Protein AF-A0A8J4DK45-F1 (afdb_monomer_lite)

Secondary structure (DSSP, 8-state):
--TTHHHHHHTT-SSHHHHHHHHHHHHTTTTSHHHHHHHHHHTT-SS-HHHHHHHHHHHHHH--HHHHHHHHHHGGG--HHHHHHHHHHHHHHTSSHHHHHHHHHHHHHHTT-SSHHHHHHHHHHHHHHHHHS--

Organism: NCBI:txid42233

Radius of gyration: 13.91 Å; chains: 1; bounding box: 28×29×42 Å

pLDDT: mean 93.32, std 6.88, range [58.12, 98.31]

Structure (mmCIF, N/CA/C/O backbone):
data_AF-A0A8J4DK45-F1
#
_entry.id   AF-A0A8J4DK45-F1
#
loop_
_atom_site.group_PDB
_atom_site.id
_atom_site.type_symbol
_atom_site.label_atom_id
_atom_site.label_alt_id
_atom_site.label_comp_id
_atom_site.label_asym_id
_atom_site.label_entity_id
_atom_site.label_seq_id
_atom_site.pdbx_PDB_ins_code
_atom_site.Cartn_x
_atom_site.Cartn_y
_atom_site.Cartn_z
_atom_site.occupancy
_atom_site.B_iso_or_equiv
_atom_site.auth_seq_id
_atom_site.auth_comp_id
_atom_site.auth_asym_id
_atom_site.auth_atom_id
_atom_site.pdbx_PDB_model_num
ATOM 1 N N . MET A 1 1 ? -11.712 -3.942 -24.172 1.00 58.12 1 MET A N 1
ATOM 2 C CA . MET A 1 1 ? -10.520 -3.977 -23.304 1.00 58.12 1 MET A CA 1
ATOM 3 C C . MET A 1 1 ? -10.793 -3.067 -22.132 1.00 58.12 1 MET A C 1
ATOM 5 O O . MET A 1 1 ? -11.187 -1.924 -22.360 1.00 58.12 1 MET A O 1
ATOM 9 N N . ALA A 1 2 ? -10.693 -3.574 -20.907 1.00 70.81 2 ALA A N 1
ATOM 10 C CA . ALA A 1 2 ? -10.812 -2.720 -19.735 1.00 70.81 2 ALA A CA 1
ATOM 11 C C . ALA A 1 2 ? -9.628 -1.741 -19.701 1.00 70.81 2 ALA A C 1
ATOM 13 O O . ALA A 1 2 ? -8.500 -2.111 -20.022 1.00 70.81 2 ALA A O 1
ATOM 14 N N . ALA A 1 3 ? -9.874 -0.490 -19.305 1.00 79.00 3 ALA A N 1
ATOM 15 C CA . ALA A 1 3 ? -8.877 0.585 -19.358 1.00 79.00 3 ALA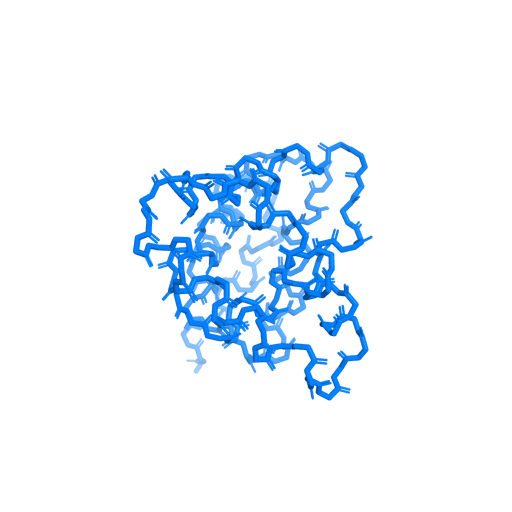 A CA 1
ATOM 16 C C . ALA A 1 3 ? -7.582 0.291 -18.564 1.00 79.00 3 ALA A C 1
ATOM 18 O O . ALA A 1 3 ? -6.554 0.909 -18.827 1.00 79.00 3 ALA A O 1
ATOM 19 N N . TYR A 1 4 ? -7.606 -0.676 -17.637 1.00 89.31 4 TYR A N 1
ATOM 20 C CA . TYR A 1 4 ? -6.471 -1.030 -16.783 1.00 89.31 4 TYR A CA 1
ATOM 21 C C . TYR A 1 4 ? -5.575 -2.162 -17.313 1.00 89.31 4 TYR A C 1
ATOM 23 O O . TYR A 1 4 ? -4.477 -2.353 -16.793 1.00 89.31 4 TYR A O 1
ATOM 31 N N . GLU A 1 5 ? -5.982 -2.897 -18.354 1.00 91.69 5 GLU A N 1
ATOM 32 C CA . GLU A 1 5 ? -5.218 -4.042 -18.890 1.00 91.69 5 GLU A CA 1
ATOM 33 C C . GLU A 1 5 ? -3.825 -3.627 -19.394 1.00 91.69 5 GLU A C 1
ATOM 35 O O . GLU A 1 5 ? -2.828 -4.308 -19.144 1.00 91.69 5 GLU A O 1
ATOM 40 N N . ALA A 1 6 ? -3.733 -2.463 -20.046 1.00 93.94 6 ALA A N 1
ATOM 41 C CA . ALA A 1 6 ? -2.462 -1.912 -20.508 1.00 93.94 6 ALA A CA 1
ATOM 42 C C . ALA A 1 6 ? -1.508 -1.608 -19.339 1.00 93.94 6 ALA A C 1
ATOM 44 O O . ALA A 1 6 ? -0.301 -1.835 -19.446 1.00 93.94 6 ALA A O 1
ATOM 45 N N . TRP A 1 7 ? -2.041 -1.143 -18.207 1.00 96.31 7 TRP A N 1
ATOM 46 C CA . TRP A 1 7 ? -1.245 -0.842 -17.019 1.00 96.31 7 TRP A CA 1
ATOM 47 C C . TRP A 1 7 ? -0.759 -2.109 -16.313 1.00 96.31 7 TRP A C 1
ATOM 49 O O . TRP A 1 7 ? 0.384 -2.142 -15.859 1.00 96.31 7 TRP A O 1
ATOM 59 N N . LEU A 1 8 ? -1.550 -3.189 -16.312 1.00 96.56 8 LEU A N 1
ATOM 60 C CA . LEU A 1 8 ? -1.098 -4.497 -15.815 1.00 96.56 8 LEU A CA 1
ATOM 61 C C . LEU A 1 8 ? 0.130 -5.003 -16.586 1.00 96.56 8 LEU A C 1
ATOM 63 O O . LEU A 1 8 ? 1.077 -5.512 -15.987 1.00 96.56 8 LEU A O 1
ATOM 67 N N . ALA A 1 9 ? 0.152 -4.830 -17.910 1.00 95.00 9 ALA A N 1
ATOM 68 C CA . ALA A 1 9 ? 1.315 -5.195 -18.715 1.00 95.00 9 ALA A CA 1
ATOM 69 C C . ALA A 1 9 ? 2.536 -4.317 -18.385 1.00 95.00 9 ALA A C 1
ATOM 71 O O . ALA A 1 9 ? 3.646 -4.832 -18.231 1.00 95.00 9 ALA A O 1
ATOM 72 N N . GLN A 1 10 ? 2.324 -3.007 -18.235 1.00 96.44 10 GLN A N 1
ATOM 73 C CA . GLN A 1 10 ? 3.376 -2.032 -17.934 1.00 96.44 10 GLN A CA 1
ATOM 74 C C . GLN A 1 10 ? 3.993 -2.195 -16.541 1.00 96.44 10 GLN A C 1
ATOM 76 O O . GLN A 1 10 ? 5.179 -1.911 -16.371 1.00 96.44 10 GLN A O 1
ATOM 81 N N . ALA A 1 11 ? 3.252 -2.731 -15.571 1.00 96.62 11 ALA A N 1
ATOM 82 C CA . ALA A 1 11 ? 3.767 -3.037 -14.237 1.00 96.62 11 ALA A CA 1
ATOM 83 C C . ALA A 1 11 ? 4.941 -4.037 -14.242 1.00 96.62 11 ALA A C 1
ATOM 85 O O . ALA A 1 11 ? 5.680 -4.117 -13.268 1.00 96.62 11 ALA A O 1
ATOM 86 N N . ARG A 1 12 ? 5.160 -4.770 -15.343 1.00 95.62 12 ARG A N 1
ATOM 87 C CA . ARG A 1 12 ? 6.287 -5.706 -15.515 1.00 95.62 12 ARG A CA 1
ATOM 88 C C . ARG A 1 12 ? 7.442 -5.136 -16.340 1.00 95.62 12 ARG A C 1
ATOM 90 O O . ARG A 1 12 ? 8.351 -5.871 -16.714 1.00 95.62 12 ARG A O 1
ATOM 97 N N . SER A 1 13 ? 7.392 -3.852 -16.687 1.00 96.81 13 SER A N 1
ATOM 98 C CA . SER A 1 13 ? 8.435 -3.209 -17.483 1.00 96.81 13 SER A CA 1
ATOM 99 C C . SER A 1 13 ? 9.789 -3.266 -16.777 1.00 96.81 13 SER A C 1
ATOM 101 O O . SER A 1 13 ? 9.879 -3.059 -15.566 1.00 96.81 13 SER A O 1
ATOM 103 N N . ALA A 1 14 ? 10.865 -3.455 -17.543 1.00 96.06 14 ALA A N 1
ATOM 104 C CA . ALA A 1 14 ? 12.228 -3.319 -17.028 1.00 96.06 14 ALA A CA 1
ATOM 105 C C . ALA A 1 14 ? 12.522 -1.885 -16.540 1.00 96.06 14 ALA A C 1
ATOM 107 O O . ALA A 1 14 ? 13.368 -1.676 -15.675 1.00 96.06 14 ALA A O 1
ATOM 108 N N . LEU A 1 15 ? 11.790 -0.896 -17.060 1.00 97.69 15 LEU A N 1
ATOM 109 C CA . LEU A 1 15 ? 11.962 0.514 -16.734 1.00 97.69 15 LEU A CA 1
ATOM 110 C C . LEU A 1 15 ? 11.149 0.884 -15.488 1.00 97.69 15 LEU A C 1
ATOM 112 O O . LEU A 1 15 ? 9.917 0.841 -15.508 1.00 97.69 15 LEU A O 1
ATOM 116 N N . TRP A 1 16 ? 11.833 1.301 -14.420 1.00 97.38 16 TRP A N 1
ATOM 117 C CA . TRP A 1 16 ? 11.209 1.613 -13.128 1.00 97.38 16 TRP A CA 1
ATOM 118 C C . TRP A 1 16 ? 10.124 2.697 -13.227 1.00 97.38 16 TRP A C 1
ATOM 120 O O . TRP A 1 16 ? 9.060 2.562 -12.631 1.00 97.38 16 TRP A O 1
ATOM 130 N N . PHE A 1 17 ? 10.326 3.742 -14.036 1.00 97.50 17 PHE A N 1
ATOM 131 C CA . PHE A 1 17 ? 9.364 4.844 -14.163 1.00 97.50 17 PHE A CA 1
ATOM 132 C C . PHE A 1 17 ? 8.060 4.419 -14.858 1.00 97.50 17 PHE A C 1
ATOM 134 O O . PHE A 1 17 ? 6.998 4.975 -14.580 1.00 97.50 17 PHE A O 1
ATOM 141 N N . VAL A 1 18 ? 8.117 3.402 -15.728 1.00 98.12 18 VAL A N 1
ATOM 142 C CA . VAL A 1 18 ? 6.921 2.795 -16.332 1.00 98.12 18 VAL A CA 1
ATOM 143 C C . VAL A 1 18 ? 6.139 2.028 -15.267 1.00 98.12 18 VAL A C 1
ATOM 145 O O . VAL A 1 18 ? 4.916 2.139 -15.212 1.00 98.12 18 VAL A O 1
ATOM 148 N N . ARG A 1 19 ? 6.836 1.315 -14.373 1.00 98.19 19 ARG A N 1
ATOM 149 C CA . ARG A 1 19 ? 6.206 0.624 -13.240 1.00 98.19 19 ARG A CA 1
ATOM 150 C C . ARG A 1 19 ? 5.605 1.598 -12.227 1.00 98.19 19 ARG A C 1
ATOM 152 O O . ARG A 1 19 ? 4.492 1.363 -11.774 1.00 98.19 19 ARG A O 1
ATOM 159 N N . VAL A 1 20 ? 6.274 2.721 -11.944 1.00 98.19 20 VAL A N 1
ATOM 160 C CA . VAL A 1 20 ? 5.710 3.817 -11.130 1.00 98.19 20 VAL A CA 1
ATOM 161 C C . VAL A 1 20 ? 4.390 4.297 -11.721 1.00 98.19 20 VAL A C 1
ATOM 163 O O . VAL A 1 20 ? 3.386 4.347 -11.011 1.00 98.19 20 VAL A O 1
ATOM 166 N N . ARG A 1 21 ? 4.374 4.621 -13.020 1.00 98.00 21 ARG A N 1
ATOM 167 C CA . ARG A 1 21 ? 3.154 5.088 -13.682 1.00 98.00 21 ARG A CA 1
ATOM 168 C C . ARG A 1 21 ? 2.061 4.025 -13.635 1.00 98.00 21 ARG A C 1
ATOM 170 O O . ARG A 1 21 ? 0.932 4.342 -13.290 1.00 98.00 21 ARG A O 1
ATOM 177 N N . ALA A 1 22 ? 2.401 2.765 -13.903 1.00 97.81 22 ALA A N 1
ATOM 178 C CA . ALA A 1 22 ? 1.456 1.664 -13.779 1.00 97.81 22 ALA A CA 1
ATOM 179 C C . ALA A 1 22 ? 0.874 1.564 -12.359 1.00 97.81 22 ALA A C 1
ATOM 181 O O . ALA A 1 22 ? -0.336 1.454 -12.225 1.00 97.81 22 ALA A O 1
ATOM 182 N N . GLY A 1 23 ? 1.691 1.666 -11.306 1.00 97.62 23 GLY A N 1
ATOM 183 C CA . GLY A 1 23 ? 1.221 1.647 -9.915 1.00 97.62 23 GLY A CA 1
ATOM 184 C C . GLY A 1 23 ? 0.267 2.796 -9.584 1.00 97.62 23 GLY A C 1
ATOM 185 O O . GLY A 1 23 ? -0.754 2.581 -8.933 1.00 97.62 23 GLY A O 1
ATOM 186 N N . GLN A 1 24 ? 0.551 3.999 -10.087 1.00 97.44 24 GLN A N 1
ATOM 187 C CA . GLN A 1 24 ? -0.323 5.162 -9.921 1.00 97.44 24 GLN A CA 1
ATOM 188 C C . GLN A 1 24 ? -1.671 4.964 -10.621 1.00 97.44 24 GLN A C 1
ATOM 190 O O . GLN A 1 24 ? -2.714 5.129 -9.994 1.00 97.44 24 GLN A O 1
ATOM 195 N N . GLU A 1 25 ? -1.663 4.553 -11.887 1.00 97.12 25 GLU A N 1
ATOM 196 C CA . GLU A 1 25 ? -2.887 4.356 -12.671 1.00 97.12 25 GLU A CA 1
ATOM 197 C C . GLU A 1 25 ? -3.716 3.171 -12.150 1.00 97.12 25 GLU A C 1
ATOM 199 O O . GLU A 1 25 ? -4.937 3.252 -12.025 1.00 97.12 25 GLU A O 1
ATOM 204 N N . LEU A 1 26 ? -3.060 2.073 -11.765 1.00 97.50 26 LEU A N 1
ATOM 205 C CA . LEU A 1 26 ? -3.718 0.900 -11.190 1.00 97.50 26 LEU A CA 1
ATOM 206 C C . LEU A 1 26 ? -4.341 1.188 -9.820 1.00 97.50 26 LEU A C 1
ATOM 208 O O . LEU A 1 26 ? -5.325 0.539 -9.473 1.00 97.50 26 LEU A O 1
ATOM 212 N N . SER A 1 27 ? -3.830 2.163 -9.058 1.00 97.19 27 SER A N 1
ATOM 213 C CA . SER A 1 27 ? -4.391 2.511 -7.743 1.00 97.19 27 SER A CA 1
ATOM 214 C C . SER A 1 27 ? -5.861 2.950 -7.823 1.00 97.19 27 SER A C 1
ATOM 216 O O . SER A 1 27 ? -6.646 2.605 -6.943 1.00 97.19 27 SER A O 1
ATOM 218 N N . PHE A 1 28 ? -6.273 3.595 -8.923 1.00 95.38 28 PHE A N 1
ATOM 219 C CA . PHE A 1 28 ? -7.671 3.969 -9.185 1.00 95.38 28 PHE A CA 1
ATOM 220 C C . PHE A 1 28 ? -8.579 2.772 -9.503 1.00 95.38 28 PHE A C 1
ATOM 222 O O . PHE A 1 28 ? -9.800 2.908 -9.571 1.00 95.38 28 PHE A O 1
ATOM 229 N N . HIS A 1 29 ? -7.992 1.598 -9.722 1.00 95.81 29 HIS A N 1
ATOM 230 C CA . HIS A 1 29 ? -8.686 0.360 -10.059 1.00 95.81 29 HIS A CA 1
ATOM 231 C C . HIS A 1 29 ? -8.555 -0.714 -8.968 1.00 95.81 29 HIS A C 1
ATOM 233 O O . HIS A 1 29 ? -8.885 -1.878 -9.225 1.00 95.81 29 HIS A O 1
ATOM 239 N N . ALA A 1 30 ? -8.090 -0.335 -7.772 1.00 96.62 30 ALA A N 1
ATOM 240 C CA . ALA A 1 30 ? -8.028 -1.213 -6.609 1.00 96.62 30 ALA A CA 1
ATOM 241 C C . ALA A 1 30 ? -9.406 -1.824 -6.274 1.00 96.62 30 ALA A C 1
ATOM 243 O O . ALA A 1 30 ? -10.458 -1.255 -6.570 1.00 96.62 30 ALA A O 1
ATOM 244 N N . GLY A 1 31 ? -9.402 -3.017 -5.680 1.00 94.94 31 GLY A N 1
ATOM 245 C CA . GLY A 1 31 ? -10.584 -3.845 -5.419 1.00 94.94 31 GLY A CA 1
ATOM 246 C C . GLY A 1 31 ? -10.867 -4.872 -6.517 1.00 94.94 31 GLY A C 1
ATOM 247 O O . GLY A 1 31 ? -11.713 -5.755 -6.353 1.00 94.94 31 GLY A O 1
ATOM 248 N N . ARG A 1 32 ? -10.147 -4.803 -7.641 1.00 95.50 32 ARG A N 1
ATOM 249 C CA . ARG A 1 32 ? -10.143 -5.860 -8.658 1.00 95.50 32 ARG A CA 1
ATOM 250 C C . ARG A 1 32 ? -9.031 -6.840 -8.331 1.00 95.50 32 ARG A C 1
ATOM 252 O O . ARG A 1 32 ? -7.869 -6.456 -8.276 1.00 95.50 32 ARG A O 1
ATOM 259 N N . ARG A 1 33 ? -9.367 -8.126 -8.207 1.00 93.81 33 ARG A N 1
ATOM 260 C CA . ARG A 1 33 ? -8.435 -9.187 -7.776 1.00 93.81 33 ARG A CA 1
ATOM 261 C C . ARG A 1 33 ? -7.074 -9.157 -8.487 1.00 93.81 33 ARG A C 1
ATOM 263 O O . ARG A 1 33 ? -6.040 -9.324 -7.848 1.00 93.81 33 ARG A O 1
ATOM 270 N N . GLU A 1 34 ? -7.079 -8.988 -9.803 1.00 95.31 34 GLU A N 1
ATOM 271 C CA . GLU A 1 34 ? -5.868 -8.945 -10.634 1.00 95.31 34 GLU A CA 1
ATOM 272 C C . GLU A 1 34 ? -5.066 -7.647 -10.474 1.00 95.31 34 GLU A C 1
ATOM 274 O O . GLU A 1 34 ? -3.838 -7.691 -10.423 1.00 95.31 34 GLU A O 1
ATOM 279 N N . VAL A 1 35 ? -5.746 -6.513 -10.292 1.00 97.62 35 VAL A N 1
ATOM 280 C CA . VAL A 1 35 ? -5.115 -5.221 -9.998 1.00 97.62 35 VAL A CA 1
ATOM 281 C C . VAL A 1 35 ? -4.483 -5.238 -8.607 1.00 97.62 35 VAL A C 1
ATOM 283 O O . VAL A 1 35 ? -3.314 -4.892 -8.464 1.00 97.62 35 VAL A O 1
ATOM 286 N N . ASP A 1 36 ? -5.199 -5.737 -7.600 1.00 97.19 36 ASP A N 1
ATOM 287 C CA . ASP A 1 36 ? -4.718 -5.839 -6.218 1.00 97.19 36 ASP A CA 1
ATOM 288 C C . ASP A 1 36 ? -3.497 -6.758 -6.102 1.00 97.19 36 ASP A C 1
ATOM 290 O O . ASP A 1 36 ? -2.594 -6.519 -5.299 1.00 97.19 36 ASP A O 1
ATOM 294 N N . ALA A 1 37 ? -3.447 -7.826 -6.903 1.00 95.94 37 ALA A N 1
ATOM 295 C CA . ALA A 1 37 ? -2.279 -8.697 -6.968 1.00 95.94 37 ALA A CA 1
ATOM 296 C C . ALA A 1 37 ? -1.050 -7.959 -7.521 1.00 95.94 37 ALA A C 1
ATOM 298 O O . ALA A 1 37 ? 0.025 -8.062 -6.932 1.00 95.94 37 ALA A O 1
ATOM 299 N N . VAL A 1 38 ? -1.211 -7.190 -8.601 1.00 97.81 38 VAL A N 1
ATOM 300 C CA . VAL A 1 38 ? -0.114 -6.420 -9.207 1.00 97.81 38 VAL A CA 1
ATOM 301 C C . VAL A 1 38 ? 0.326 -5.261 -8.314 1.00 97.81 38 VAL A C 1
ATOM 303 O O . VAL A 1 38 ? 1.521 -5.061 -8.123 1.00 97.81 38 VAL A O 1
ATOM 306 N N . LEU A 1 39 ? -0.602 -4.532 -7.695 1.00 98.06 39 LEU A N 1
ATOM 307 C CA . LEU A 1 39 ? -0.261 -3.452 -6.767 1.00 98.06 39 LEU A CA 1
ATOM 308 C C . LEU A 1 39 ? 0.547 -3.964 -5.568 1.00 98.06 39 LEU A C 1
ATOM 310 O O . LEU A 1 39 ? 1.531 -3.333 -5.192 1.00 98.06 39 LEU A O 1
ATOM 314 N N . ARG A 1 40 ? 0.209 -5.136 -5.009 1.00 96.25 40 ARG A N 1
ATOM 315 C CA . ARG A 1 40 ? 1.023 -5.758 -3.947 1.00 96.25 40 ARG A CA 1
ATOM 316 C C . ARG A 1 40 ? 2.422 -6.142 -4.423 1.00 96.25 40 ARG A C 1
ATOM 318 O O . ARG A 1 40 ? 3.366 -6.003 -3.656 1.00 96.25 40 ARG A O 1
ATOM 325 N N . GLN A 1 41 ? 2.575 -6.583 -5.673 1.00 96.06 41 GLN A N 1
ATOM 326 C CA . GLN A 1 41 ? 3.900 -6.840 -6.249 1.00 96.06 41 GLN A CA 1
ATOM 327 C C . GLN A 1 41 ? 4.716 -5.550 -6.382 1.00 96.06 41 GLN A C 1
ATOM 329 O O . GLN A 1 41 ? 5.896 -5.552 -6.055 1.00 96.06 41 GLN A O 1
ATOM 334 N N . LEU A 1 42 ? 4.092 -4.443 -6.797 1.00 97.56 42 LEU A N 1
ATOM 335 C CA . LEU A 1 42 ? 4.754 -3.137 -6.898 1.00 97.56 42 LEU A CA 1
ATOM 336 C C . LEU A 1 42 ? 5.119 -2.550 -5.522 1.00 97.56 42 LEU A C 1
ATOM 338 O O . LEU A 1 42 ? 6.161 -1.917 -5.383 1.00 97.56 42 LEU A O 1
ATOM 342 N N . LEU A 1 43 ? 4.317 -2.808 -4.483 1.00 97.19 43 LEU A N 1
ATOM 343 C CA . LEU A 1 43 ? 4.663 -2.485 -3.087 1.00 97.19 43 LEU A CA 1
ATOM 344 C C . LEU A 1 43 ? 5.816 -3.337 -2.531 1.00 97.19 43 LEU A C 1
ATOM 346 O O . LEU A 1 43 ? 6.355 -3.027 -1.470 1.00 97.19 43 LEU A O 1
ATOM 350 N N . ALA A 1 44 ? 6.200 -4.392 -3.243 1.00 95.06 44 ALA A N 1
ATOM 351 C CA . ALA A 1 44 ? 7.324 -5.255 -2.924 1.00 95.06 44 ALA A CA 1
ATOM 352 C C . ALA A 1 44 ? 8.364 -5.282 -4.058 1.00 95.06 44 ALA A C 1
ATOM 354 O O . ALA A 1 44 ? 9.108 -6.257 -4.163 1.00 95.06 44 ALA A O 1
ATOM 355 N N . ASP A 1 45 ? 8.407 -4.243 -4.906 1.00 95.56 45 ASP A N 1
ATOM 356 C CA . ASP A 1 45 ? 9.288 -4.187 -6.075 1.00 95.56 45 ASP A CA 1
ATOM 357 C C . ASP A 1 45 ? 10.755 -4.373 -5.653 1.00 95.56 45 ASP A C 1
ATOM 359 O O . ASP A 1 45 ? 11.309 -3.503 -4.982 1.00 95.56 45 ASP A O 1
ATOM 363 N N . PRO A 1 46 ? 11.403 -5.494 -6.020 1.00 90.12 46 PRO A N 1
ATOM 364 C CA . PRO A 1 46 ? 12.742 -5.809 -5.531 1.00 90.12 46 PRO A CA 1
ATOM 365 C C . PRO A 1 46 ? 13.833 -5.007 -6.246 1.00 90.12 46 PRO A C 1
ATOM 367 O O . PRO A 1 46 ? 14.989 -5.036 -5.829 1.00 90.12 46 PRO A O 1
ATOM 370 N N . ALA A 1 47 ? 13.494 -4.358 -7.361 1.00 91.25 47 ALA A N 1
ATOM 371 C CA . ALA A 1 47 ? 14.450 -3.681 -8.216 1.00 91.25 47 ALA A CA 1
ATOM 372 C C . ALA A 1 47 ? 14.520 -2.179 -7.928 1.00 91.25 47 ALA A C 1
ATOM 374 O O . ALA A 1 47 ? 15.560 -1.578 -8.190 1.00 91.25 47 ALA A O 1
ATOM 375 N N . ASP A 1 48 ? 13.443 -1.559 -7.429 1.00 95.06 48 ASP A N 1
ATOM 376 C CA . ASP A 1 48 ? 13.408 -0.109 -7.247 1.00 95.06 48 ASP A CA 1
ATOM 377 C C . ASP A 1 48 ? 12.504 0.368 -6.093 1.00 95.06 48 ASP A C 1
ATOM 379 O O . ASP A 1 48 ? 11.273 0.311 -6.145 1.00 95.06 48 ASP A O 1
ATOM 383 N N . ALA A 1 49 ? 13.130 0.961 -5.073 1.00 94.56 49 ALA A N 1
ATOM 384 C CA . ALA A 1 49 ? 12.454 1.561 -3.924 1.00 94.56 49 ALA A CA 1
ATOM 385 C C . ALA A 1 49 ? 11.515 2.731 -4.285 1.00 94.56 49 ALA A C 1
ATOM 387 O O . ALA A 1 49 ? 10.561 3.011 -3.555 1.00 94.56 49 ALA A O 1
ATOM 388 N N . THR A 1 50 ? 11.757 3.421 -5.402 1.00 96.00 50 THR A N 1
ATOM 389 C CA . THR A 1 50 ? 10.891 4.500 -5.897 1.00 96.00 50 THR A CA 1
ATOM 390 C C . THR A 1 50 ? 9.548 3.944 -6.351 1.00 96.00 50 THR A C 1
ATOM 392 O O . THR A 1 50 ? 8.522 4.587 -6.129 1.00 96.00 50 THR A O 1
ATOM 395 N N . VAL A 1 51 ? 9.527 2.746 -6.947 1.00 97.88 51 VAL A N 1
ATOM 396 C CA . VAL A 1 51 ? 8.278 2.067 -7.329 1.00 97.88 51 VAL A CA 1
ATOM 397 C C . VAL A 1 51 ? 7.440 1.779 -6.089 1.00 97.88 51 VAL A C 1
ATOM 399 O O . VAL A 1 51 ? 6.257 2.129 -6.069 1.00 97.88 51 VAL A O 1
ATOM 402 N N . VAL A 1 52 ? 8.064 1.251 -5.033 1.00 97.62 52 VAL A N 1
ATOM 403 C CA . VAL A 1 52 ? 7.407 0.999 -3.743 1.00 97.62 52 VAL A CA 1
ATOM 404 C C . VAL A 1 52 ? 6.823 2.291 -3.169 1.00 97.62 52 VAL A C 1
ATOM 406 O O . VAL A 1 52 ? 5.620 2.366 -2.916 1.00 97.62 52 VAL A O 1
ATOM 409 N N . ALA A 1 53 ? 7.650 3.332 -3.023 1.00 96.75 53 ALA A N 1
ATOM 410 C CA . ALA A 1 53 ? 7.243 4.599 -2.419 1.00 96.75 53 ALA A CA 1
ATOM 411 C C . ALA A 1 53 ? 6.101 5.277 -3.193 1.00 96.75 53 ALA A C 1
ATOM 413 O O . ALA A 1 53 ? 5.102 5.692 -2.609 1.00 96.75 53 ALA A O 1
ATOM 414 N N . ARG A 1 54 ? 6.211 5.366 -4.526 1.00 98.00 54 ARG A N 1
ATOM 415 C CA . ARG A 1 54 ? 5.204 6.044 -5.357 1.00 98.00 54 ARG A CA 1
ATOM 416 C C . ARG A 1 54 ? 3.898 5.262 -5.466 1.00 98.00 54 ARG A C 1
ATOM 418 O O . ARG A 1 54 ? 2.844 5.887 -5.565 1.00 98.00 54 ARG A O 1
ATOM 425 N N . THR A 1 55 ? 3.956 3.932 -5.424 1.00 98.31 55 THR A N 1
ATOM 426 C CA . THR A 1 55 ? 2.752 3.090 -5.393 1.00 98.31 55 THR A CA 1
ATOM 427 C C . THR A 1 55 ? 2.037 3.220 -4.048 1.00 98.31 55 THR A C 1
ATOM 429 O O . THR A 1 55 ? 0.825 3.420 -4.021 1.00 98.31 55 THR A O 1
ATOM 432 N N . ALA A 1 56 ? 2.781 3.181 -2.937 1.00 97.94 56 ALA A N 1
ATOM 433 C CA . ALA A 1 56 ? 2.241 3.392 -1.593 1.00 97.94 56 ALA A CA 1
ATOM 434 C C . ALA A 1 56 ? 1.543 4.752 -1.465 1.00 97.94 56 ALA A C 1
ATOM 436 O O . ALA A 1 56 ? 0.387 4.822 -1.044 1.00 97.94 56 ALA A O 1
ATOM 437 N N . ASP A 1 57 ? 2.211 5.814 -1.915 1.00 97.25 57 ASP A N 1
ATOM 438 C CA . ASP A 1 57 ? 1.649 7.161 -1.957 1.00 97.25 57 ASP A CA 1
ATOM 439 C C . ASP A 1 57 ? 0.337 7.220 -2.744 1.00 97.25 57 ASP A C 1
ATOM 441 O O . ASP A 1 57 ? -0.624 7.839 -2.292 1.00 97.25 57 ASP A O 1
ATOM 445 N N . ALA A 1 58 ? 0.286 6.607 -3.930 1.00 97.88 58 ALA A N 1
ATOM 446 C CA . ALA A 1 58 ? -0.910 6.633 -4.769 1.00 97.88 58 ALA A CA 1
ATOM 447 C C . ALA A 1 58 ? -2.101 5.954 -4.075 1.00 97.88 58 ALA A C 1
ATOM 449 O O . ALA A 1 58 ? -3.198 6.515 -4.033 1.00 97.88 58 ALA A O 1
ATOM 450 N N . LEU A 1 59 ? -1.867 4.794 -3.452 1.00 97.94 59 LEU A N 1
ATOM 451 C CA . LEU A 1 59 ? -2.896 4.066 -2.709 1.00 97.94 59 LEU A CA 1
ATOM 452 C C . LEU A 1 59 ? -3.429 4.881 -1.529 1.00 97.94 59 LEU A C 1
ATOM 454 O O . LEU A 1 59 ? -4.642 5.026 -1.388 1.00 97.94 59 LEU A O 1
ATOM 458 N N . LEU A 1 60 ? -2.544 5.462 -0.718 1.00 96.56 60 LEU A N 1
ATOM 459 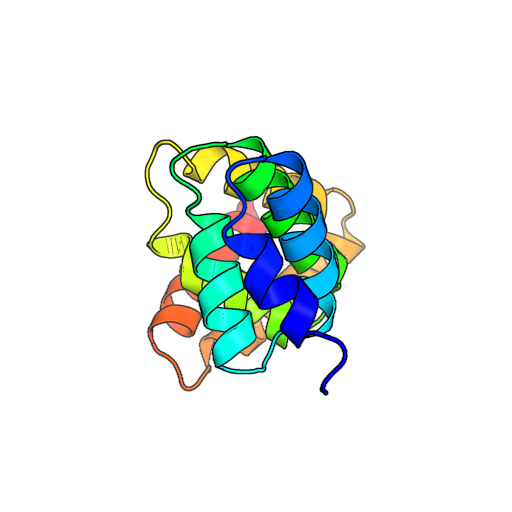C CA . LEU A 1 60 ? -2.941 6.237 0.460 1.00 96.56 60 LEU A CA 1
ATOM 460 C C . LEU A 1 60 ? -3.645 7.551 0.082 1.00 96.56 60 LEU A C 1
ATOM 462 O O . LEU A 1 60 ? -4.639 7.925 0.709 1.00 96.56 60 LEU A O 1
ATOM 466 N N . ARG A 1 61 ? -3.196 8.231 -0.983 1.00 92.75 61 ARG A N 1
ATOM 467 C CA . ARG A 1 61 ? -3.813 9.480 -1.467 1.00 92.75 61 ARG A CA 1
ATOM 468 C C . ARG A 1 61 ? -5.186 9.282 -2.101 1.00 92.75 61 ARG A C 1
ATOM 470 O O . ARG A 1 61 ? -5.972 10.225 -2.085 1.00 92.75 61 ARG A O 1
ATOM 477 N N . SER A 1 62 ? -5.489 8.096 -2.635 1.00 90.38 62 SER A N 1
ATOM 478 C CA . SER A 1 62 ? -6.813 7.803 -3.209 1.00 90.38 62 SER A CA 1
ATOM 479 C C . SER A 1 62 ? -7.941 7.943 -2.178 1.00 90.38 62 SER A C 1
ATOM 481 O O . SER A 1 62 ? -9.072 8.276 -2.531 1.00 90.38 62 SER A O 1
ATOM 483 N N . ARG A 1 63 ? -7.626 7.721 -0.888 1.00 86.00 63 ARG A N 1
ATOM 484 C CA . ARG A 1 63 ? -8.581 7.684 0.234 1.00 86.00 63 ARG A CA 1
ATOM 485 C C . ARG A 1 63 ? -9.746 6.714 0.004 1.00 86.00 63 ARG A C 1
ATOM 487 O O . ARG A 1 63 ? -10.822 6.900 0.584 1.00 86.00 63 ARG A O 1
ATOM 494 N N . ASP A 1 64 ? -9.516 5.713 -0.837 1.00 93.75 64 ASP A N 1
ATOM 495 C CA . ASP A 1 64 ? -10.447 4.651 -1.178 1.00 93.75 64 ASP A CA 1
ATOM 496 C C . ASP A 1 64 ? -10.198 3.427 -0.281 1.00 93.75 64 ASP A C 1
ATOM 498 O O . ASP A 1 64 ? -9.053 3.066 0.007 1.00 93.75 64 ASP A O 1
ATOM 502 N N . CYS A 1 65 ? -11.270 2.783 0.186 1.00 94.38 65 CYS A N 1
ATOM 503 C CA . CYS A 1 65 ? -11.156 1.625 1.074 1.00 94.38 65 CYS A CA 1
ATOM 504 C C . CYS A 1 65 ? -10.505 0.417 0.389 1.00 94.38 65 CYS A C 1
ATOM 506 O O . CYS A 1 65 ? -9.762 -0.316 1.038 1.00 94.38 65 CYS A O 1
ATOM 508 N N . ALA A 1 66 ? -10.736 0.210 -0.908 1.00 96.75 66 ALA A N 1
ATOM 509 C CA . ALA A 1 66 ? -10.116 -0.866 -1.669 1.00 96.75 66 ALA A CA 1
ATOM 510 C C . ALA A 1 66 ? -8.610 -0.628 -1.852 1.00 96.75 66 ALA A C 1
ATOM 512 O O . ALA A 1 66 ? -7.813 -1.550 -1.688 1.00 96.75 66 ALA A O 1
ATOM 513 N N . ALA A 1 67 ? -8.193 0.614 -2.097 1.00 97.19 67 ALA A N 1
ATOM 514 C CA . ALA A 1 67 ? -6.773 0.960 -2.141 1.00 97.19 67 ALA A CA 1
ATOM 515 C C . ALA A 1 67 ? -6.096 0.797 -0.769 1.00 97.19 67 ALA A C 1
ATOM 517 O O . ALA A 1 67 ? -5.006 0.226 -0.667 1.00 97.19 67 ALA A O 1
ATOM 518 N N . LEU A 1 68 ? -6.765 1.228 0.307 1.00 97.44 68 LEU A N 1
ATOM 519 C CA . LEU A 1 68 ? -6.270 1.037 1.670 1.00 97.44 68 LEU A CA 1
ATOM 520 C C . LEU A 1 68 ? -6.164 -0.450 2.034 1.00 97.44 68 LEU A C 1
ATOM 522 O O . LEU A 1 68 ? -5.204 -0.854 2.685 1.00 97.44 68 LEU A O 1
ATOM 526 N N . ARG A 1 69 ? -7.105 -1.279 1.569 1.00 98.06 69 ARG A N 1
ATOM 527 C CA . ARG A 1 69 ? -7.081 -2.737 1.737 1.00 98.06 69 ARG A CA 1
ATOM 528 C C . ARG A 1 69 ? -5.828 -3.360 1.119 1.00 98.06 69 ARG A C 1
ATOM 530 O O . ARG A 1 69 ? -5.205 -4.216 1.745 1.00 98.06 69 ARG A O 1
ATOM 537 N N . VAL A 1 70 ? -5.434 -2.917 -0.078 1.00 98.19 70 VAL A N 1
ATOM 538 C CA . VAL A 1 70 ? -4.196 -3.363 -0.742 1.00 98.19 70 VAL A CA 1
ATOM 539 C C . VAL A 1 70 ? -2.966 -2.987 0.082 1.00 98.19 70 VAL A C 1
ATOM 541 O O . VAL A 1 70 ? -2.109 -3.838 0.324 1.00 98.19 70 VAL A O 1
ATOM 544 N N . PHE A 1 71 ? -2.896 -1.737 0.549 1.00 97.81 71 PHE A N 1
ATOM 545 C CA . PHE A 1 71 ? -1.791 -1.265 1.384 1.00 97.81 71 PHE A CA 1
ATOM 546 C C . PHE A 1 71 ? -1.706 -2.039 2.708 1.00 97.81 71 PHE A C 1
ATOM 548 O O . PHE A 1 71 ? -0.635 -2.517 3.076 1.00 97.81 71 PHE A O 1
ATOM 555 N N . ALA A 1 72 ? -2.843 -2.246 3.381 1.00 97.62 72 ALA A N 1
ATOM 556 C CA . ALA A 1 72 ? -2.930 -3.036 4.604 1.00 97.62 72 ALA A CA 1
ATOM 557 C C . ALA A 1 72 ? -2.454 -4.475 4.389 1.00 97.62 72 ALA A C 1
ATOM 559 O O . ALA A 1 72 ? -1.637 -4.964 5.161 1.00 97.62 72 ALA A O 1
ATOM 560 N N . ALA A 1 73 ? -2.886 -5.137 3.314 1.00 97.25 73 ALA A N 1
ATOM 561 C CA . ALA A 1 73 ? -2.447 -6.496 3.011 1.00 97.25 73 ALA A CA 1
ATOM 562 C C . ALA A 1 73 ? -0.931 -6.607 2.766 1.00 97.25 73 ALA A C 1
ATOM 564 O O . ALA A 1 73 ? -0.343 -7.635 3.091 1.00 97.25 73 ALA A O 1
ATOM 565 N N . ALA A 1 74 ? -0.299 -5.575 2.196 1.00 95.81 74 ALA A N 1
ATOM 566 C CA . ALA A 1 74 ? 1.142 -5.557 1.934 1.00 95.81 74 ALA A CA 1
ATOM 567 C C . ALA A 1 74 ? 1.983 -5.191 3.169 1.00 95.81 74 ALA A C 1
ATOM 569 O O . ALA A 1 74 ? 3.127 -5.623 3.282 1.00 95.81 74 ALA A O 1
ATOM 570 N N . TRP A 1 75 ? 1.423 -4.420 4.104 1.00 95.19 75 TRP A N 1
ATOM 571 C CA . TRP A 1 75 ? 2.125 -3.913 5.284 1.00 95.19 75 TRP A CA 1
ATOM 572 C C . TRP A 1 75 ? 2.877 -4.978 6.110 1.00 95.19 75 TRP A C 1
ATOM 574 O O . TRP A 1 75 ? 4.067 -4.787 6.359 1.00 95.19 75 TRP A O 1
ATOM 584 N N . PRO A 1 76 ? 2.267 -6.114 6.517 1.00 92.25 76 PRO A N 1
ATOM 585 C CA . PRO A 1 76 ? 2.971 -7.129 7.305 1.00 92.25 76 PRO A CA 1
ATOM 586 C C . PRO A 1 76 ? 4.016 -7.918 6.500 1.00 92.25 76 PRO A C 1
ATOM 588 O O . PRO A 1 76 ? 4.855 -8.588 7.0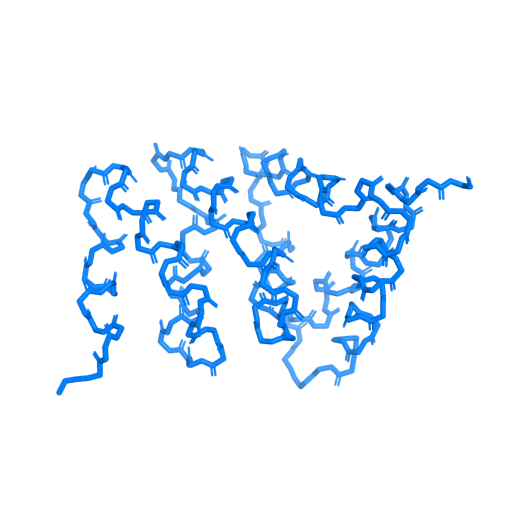97 1.00 92.25 76 PRO A O 1
ATOM 591 N N . GLU A 1 77 ? 3.944 -7.882 5.168 1.00 88.62 77 GLU A N 1
ATOM 592 C CA . GLU A 1 77 ? 4.848 -8.598 4.256 1.00 88.62 77 GLU A CA 1
ATOM 593 C C . GLU A 1 77 ? 6.021 -7.718 3.795 1.00 88.62 77 GLU A C 1
ATOM 595 O O . GLU A 1 77 ? 6.909 -8.183 3.075 1.00 88.62 77 GLU A O 1
ATOM 600 N N . ALA A 1 78 ? 6.044 -6.450 4.214 1.00 86.25 78 ALA A N 1
ATOM 601 C CA . ALA A 1 78 ? 7.087 -5.508 3.858 1.00 86.25 78 ALA A CA 1
ATOM 602 C C . ALA A 1 78 ? 8.454 -6.014 4.332 1.00 86.25 78 ALA A C 1
ATOM 604 O O . ALA A 1 78 ? 8.734 -6.120 5.527 1.00 86.25 78 ALA A O 1
ATOM 605 N N . GLN A 1 79 ? 9.330 -6.311 3.374 1.00 82.06 79 GLN A N 1
ATOM 606 C CA . GLN A 1 79 ? 10.712 -6.664 3.676 1.00 82.06 79 GLN A CA 1
ATOM 607 C C . GLN A 1 79 ? 11.415 -5.476 4.353 1.00 82.06 79 GLN A C 1
ATOM 609 O O . GLN A 1 79 ? 11.068 -4.326 4.063 1.00 82.06 79 GLN A O 1
ATOM 614 N N . PRO A 1 80 ? 12.446 -5.705 5.189 1.00 83.19 80 PRO A N 1
ATOM 615 C CA . PRO A 1 80 ? 13.165 -4.622 5.867 1.00 83.19 80 PRO A CA 1
ATOM 616 C C . PRO A 1 80 ? 13.651 -3.510 4.924 1.00 83.19 80 PRO A C 1
ATOM 618 O O . PRO A 1 80 ? 13.627 -2.340 5.290 1.00 83.19 80 PRO A O 1
ATOM 621 N N . ALA A 1 81 ? 14.017 -3.863 3.686 1.00 82.44 81 ALA A N 1
ATOM 622 C CA . ALA A 1 81 ? 14.450 -2.922 2.653 1.00 82.44 81 ALA A CA 1
ATOM 623 C C . ALA A 1 81 ? 13.343 -1.975 2.139 1.00 82.44 81 ALA A C 1
ATOM 625 O O . ALA A 1 81 ? 13.665 -0.930 1.577 1.00 82.44 81 ALA A O 1
ATOM 626 N N . HIS A 1 82 ? 12.066 -2.340 2.317 1.00 87.62 82 HIS A N 1
ATOM 627 C CA . HIS A 1 82 ? 10.882 -1.615 1.829 1.00 87.62 82 HIS A CA 1
ATOM 628 C C . HIS A 1 82 ? 10.046 -0.988 2.956 1.00 87.62 82 HIS A C 1
ATOM 630 O O . HIS A 1 82 ? 9.247 -0.079 2.718 1.00 87.62 82 HIS A O 1
ATOM 636 N N . ALA A 1 83 ? 10.229 -1.453 4.196 1.00 88.88 83 ALA A N 1
ATOM 637 C CA . ALA A 1 83 ? 9.490 -0.972 5.361 1.00 88.88 83 ALA A CA 1
ATOM 638 C C . ALA A 1 83 ? 9.654 0.544 5.578 1.00 88.88 83 ALA A C 1
ATOM 640 O O . ALA A 1 83 ? 8.693 1.222 5.945 1.00 88.88 83 ALA A O 1
ATOM 641 N N . GLY A 1 84 ? 10.841 1.094 5.292 1.00 91.50 84 GLY A N 1
ATOM 642 C CA . GLY A 1 84 ? 11.100 2.533 5.394 1.00 91.50 84 GLY A CA 1
ATOM 643 C C . GLY A 1 84 ? 10.266 3.366 4.415 1.00 91.50 84 GLY A C 1
ATOM 644 O O . GLY A 1 84 ? 9.721 4.398 4.791 1.00 91.50 84 GLY A O 1
ATOM 645 N N . GLN A 1 85 ? 10.108 2.898 3.177 1.00 94.12 85 GLN A N 1
ATOM 646 C CA . GLN A 1 85 ? 9.359 3.571 2.115 1.00 94.12 85 GLN A CA 1
ATOM 647 C C . GLN A 1 85 ? 7.859 3.547 2.415 1.00 94.12 85 GLN A C 1
ATOM 649 O O . GLN A 1 85 ? 7.198 4.578 2.296 1.00 94.12 85 GLN A O 1
ATOM 654 N N . LEU A 1 86 ? 7.329 2.402 2.861 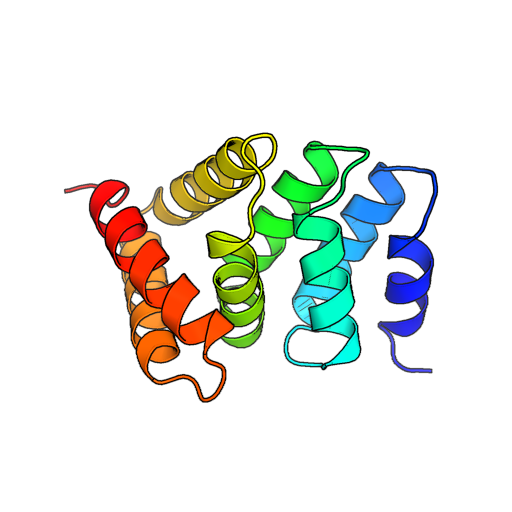1.00 94.75 86 LEU A N 1
ATOM 655 C CA . LEU A 1 86 ? 5.926 2.307 3.275 1.00 94.75 86 LEU A CA 1
ATOM 656 C C . LEU A 1 86 ? 5.649 3.169 4.514 1.00 94.75 86 LEU A C 1
ATOM 658 O O . LEU A 1 86 ? 4.631 3.855 4.569 1.00 94.75 86 LEU A O 1
ATOM 662 N N . GLY A 1 87 ? 6.564 3.172 5.488 1.00 93.62 87 GLY A N 1
ATOM 663 C CA . GLY A 1 87 ? 6.463 4.007 6.683 1.00 93.62 87 GLY A CA 1
ATOM 664 C C . GLY A 1 87 ? 6.505 5.503 6.373 1.00 93.62 87 GLY A C 1
ATOM 665 O O . GLY A 1 87 ? 5.723 6.259 6.942 1.00 93.62 87 GLY A O 1
ATOM 666 N N . ALA A 1 88 ? 7.364 5.931 5.445 1.00 93.88 88 ALA A N 1
ATOM 667 C CA . ALA A 1 88 ? 7.429 7.321 5.004 1.00 93.88 88 ALA A CA 1
ATOM 668 C C . ALA A 1 88 ? 6.144 7.757 4.281 1.00 93.88 88 ALA A C 1
ATOM 670 O O . ALA A 1 88 ? 5.617 8.826 4.580 1.00 93.88 88 ALA A O 1
ATOM 671 N N . ALA A 1 89 ? 5.606 6.918 3.388 1.00 95.31 89 ALA A N 1
ATOM 672 C CA . ALA A 1 89 ? 4.336 7.186 2.708 1.00 95.31 89 ALA A CA 1
ATOM 673 C C . ALA A 1 89 ? 3.159 7.272 3.699 1.00 95.31 89 ALA A C 1
ATOM 675 O O . ALA A 1 89 ? 2.282 8.125 3.569 1.00 95.31 89 ALA A O 1
ATOM 676 N N . LEU A 1 90 ? 3.159 6.424 4.732 1.00 95.06 90 LEU A N 1
ATOM 677 C CA . LEU A 1 90 ? 2.162 6.473 5.799 1.00 95.06 90 LEU A CA 1
ATOM 678 C C . LEU A 1 90 ? 2.258 7.765 6.621 1.00 95.06 90 LEU A C 1
ATOM 680 O O . LEU A 1 90 ? 1.245 8.425 6.837 1.00 95.06 90 LEU A O 1
ATOM 684 N N . ALA A 1 91 ? 3.466 8.152 7.037 1.00 93.19 91 ALA A N 1
ATOM 685 C CA . ALA A 1 91 ? 3.689 9.394 7.775 1.00 93.19 91 ALA A CA 1
ATOM 686 C C . ALA A 1 91 ? 3.278 10.627 6.951 1.00 93.19 91 ALA A C 1
ATOM 688 O O . ALA A 1 91 ? 2.652 11.548 7.473 1.00 93.19 91 ALA A O 1
ATOM 689 N N . GLU A 1 92 ? 3.565 10.618 5.647 1.00 93.62 92 GLU A N 1
ATOM 690 C CA . GLU A 1 92 ? 3.103 11.633 4.697 1.00 93.62 92 GLU A CA 1
ATOM 691 C C . GLU A 1 92 ? 1.571 11.713 4.652 1.00 93.62 92 GLU A C 1
ATOM 693 O O . GLU A 1 92 ? 1.006 12.805 4.738 1.00 93.62 92 GLU A O 1
ATOM 698 N N . ALA A 1 93 ? 0.890 10.566 4.566 1.00 92.69 93 ALA A N 1
ATOM 699 C CA . ALA A 1 93 ? -0.570 10.492 4.564 1.00 92.69 93 ALA A CA 1
ATOM 700 C C . ALA A 1 93 ? -1.201 10.946 5.895 1.00 92.69 93 ALA A C 1
ATOM 702 O O . ALA A 1 93 ? -2.350 11.380 5.904 1.00 92.69 93 ALA A O 1
ATOM 703 N N . CYS A 1 94 ? -0.455 10.887 7.000 1.00 92.19 94 CYS A N 1
ATOM 704 C CA . CYS A 1 94 ? -0.870 11.361 8.323 1.00 92.19 94 CYS A CA 1
ATOM 705 C C . CYS A 1 94 ? -0.468 12.816 8.622 1.00 92.19 94 CYS A C 1
ATOM 707 O O . CYS A 1 94 ? -0.746 13.298 9.720 1.00 92.19 94 CYS A O 1
ATOM 709 N N . ARG A 1 95 ? 0.177 13.532 7.687 1.00 91.62 95 ARG A N 1
ATOM 710 C CA . ARG A 1 95 ? 0.730 14.873 7.950 1.00 91.62 95 ARG A CA 1
ATOM 711 C C . ARG A 1 95 ? -0.316 15.860 8.481 1.00 91.62 95 ARG A C 1
ATOM 713 O O . ARG A 1 95 ? 0.005 16.668 9.351 1.00 91.62 95 ARG A O 1
ATOM 720 N N . ALA A 1 96 ? -1.534 15.826 7.943 1.00 91.19 96 ALA A N 1
ATOM 721 C CA . ALA A 1 96 ? -2.640 16.653 8.417 1.00 91.19 96 ALA A CA 1
ATOM 722 C C . ALA A 1 96 ? -3.499 15.881 9.441 1.00 91.19 96 ALA A C 1
ATOM 724 O O . ALA A 1 96 ? -3.824 14.715 9.191 1.00 91.19 96 ALA A O 1
ATOM 725 N N . PRO A 1 97 ? -3.936 16.506 10.553 1.00 90.00 97 PRO A N 1
ATOM 726 C CA . PRO A 1 97 ? -4.773 15.845 11.558 1.00 90.00 97 PRO A CA 1
ATOM 727 C C . PRO A 1 97 ? -6.060 15.234 10.983 1.00 90.00 97 PRO A C 1
ATOM 729 O O . PRO A 1 97 ? -6.482 14.150 11.391 1.00 90.00 97 PRO A O 1
ATOM 732 N N . GLU A 1 98 ? -6.698 15.908 10.025 1.00 90.94 98 GLU A N 1
ATOM 733 C CA . GLU A 1 98 ? -7.917 15.428 9.368 1.00 90.94 98 GLU A CA 1
ATOM 734 C C . GLU A 1 98 ? -7.649 14.172 8.532 1.00 90.94 98 GLU A C 1
ATOM 736 O O . GLU A 1 98 ? -8.458 13.238 8.532 1.00 90.94 98 GLU A O 1
ATOM 741 N N . ASP A 1 99 ? -6.497 14.127 7.864 1.00 91.44 99 ASP A N 1
ATOM 742 C CA . ASP A 1 99 ? -6.087 12.997 7.036 1.00 91.44 99 ASP A CA 1
ATOM 743 C C . ASP A 1 99 ? -5.726 11.789 7.903 1.00 91.44 99 ASP A C 1
ATOM 745 O O . ASP A 1 99 ? -6.208 10.685 7.639 1.00 91.44 99 ASP A O 1
ATOM 749 N N . ALA A 1 100 ? -5.009 12.006 9.011 1.00 91.88 100 ALA A N 1
ATOM 750 C CA . ALA A 1 100 ? -4.719 10.971 9.999 1.00 91.88 100 ALA A CA 1
ATOM 751 C C . ALA A 1 100 ? -6.006 10.371 10.596 1.00 91.88 100 ALA A C 1
ATOM 753 O O . ALA A 1 100 ? -6.161 9.150 10.658 1.00 91.88 100 ALA A O 1
ATOM 754 N N . ARG A 1 101 ? -6.988 11.208 10.967 1.00 92.81 101 ARG A N 1
ATOM 755 C CA . ARG A 1 101 ? -8.295 10.743 11.476 1.00 92.81 101 ARG A CA 1
ATOM 756 C C . ARG A 1 101 ? -9.062 9.931 10.437 1.00 92.81 101 ARG A C 1
ATOM 758 O O . ARG A 1 101 ? -9.654 8.904 10.781 1.00 92.81 101 ARG A O 1
ATOM 765 N N . ARG A 1 102 ? -9.062 10.376 9.177 1.00 92.19 102 ARG A N 1
ATOM 766 C CA . ARG A 1 102 ? -9.720 9.663 8.076 1.00 92.19 102 ARG A CA 1
ATOM 767 C C . ARG A 1 102 ? -9.053 8.316 7.817 1.00 92.19 102 ARG A C 1
ATOM 769 O O . ARG A 1 102 ? -9.754 7.313 7.693 1.00 92.19 102 ARG A O 1
ATOM 776 N N . LEU A 1 103 ? -7.724 8.280 7.795 1.00 94.25 103 LEU A N 1
ATOM 777 C CA . LEU A 1 103 ? -6.967 7.046 7.631 1.00 94.25 103 LEU A CA 1
ATOM 778 C C . LEU A 1 103 ? -7.222 6.083 8.794 1.00 94.25 103 LEU A C 1
ATOM 780 O O . LEU A 1 103 ? -7.544 4.922 8.560 1.00 94.25 103 LEU A O 1
ATOM 784 N N . ALA A 1 104 ? -7.202 6.570 10.037 1.00 94.75 104 ALA A N 1
ATOM 785 C CA . ALA A 1 104 ? -7.526 5.776 11.220 1.00 94.75 104 ALA A CA 1
ATOM 786 C C . ALA A 1 104 ? -8.957 5.211 11.184 1.00 94.75 104 ALA A C 1
ATOM 788 O O . ALA A 1 104 ? -9.211 4.120 11.695 1.00 94.75 104 ALA A O 1
ATOM 789 N N . ALA A 1 105 ? -9.922 5.941 10.619 1.00 94.81 105 ALA A N 1
ATOM 790 C CA . ALA A 1 105 ? -11.277 5.430 10.419 1.00 94.81 105 ALA A CA 1
ATOM 791 C C . ALA A 1 105 ? -11.313 4.303 9.373 1.00 94.81 105 ALA A C 1
ATOM 793 O O . ALA A 1 105 ? -11.908 3.261 9.639 1.00 94.81 105 ALA A O 1
ATOM 794 N N . GLY A 1 106 ? -10.632 4.473 8.235 1.00 95.88 106 GLY A N 1
ATOM 795 C CA . GLY A 1 106 ? -10.519 3.432 7.208 1.00 9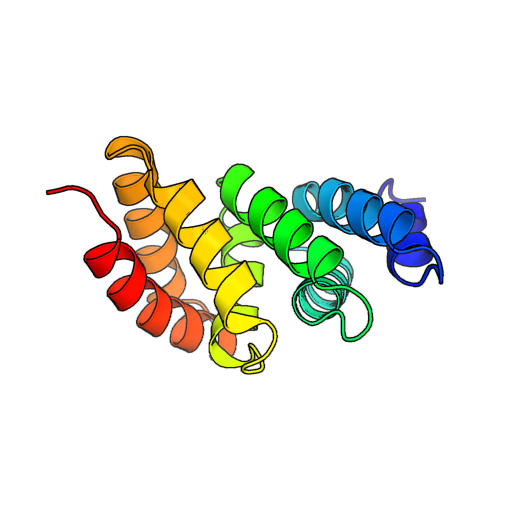5.88 106 GLY A CA 1
ATOM 796 C C . GLY A 1 106 ? -9.809 2.176 7.719 1.00 95.88 106 GLY A C 1
ATOM 797 O O . GLY A 1 106 ? -10.301 1.068 7.539 1.00 95.88 106 GLY A O 1
ATOM 798 N N . VAL A 1 107 ? -8.700 2.335 8.447 1.00 96.50 107 VAL A N 1
ATOM 799 C CA . VAL A 1 107 ? -7.966 1.215 9.055 1.00 96.50 107 VAL A CA 1
ATOM 800 C C . VAL A 1 107 ? -8.848 0.446 10.043 1.00 96.50 107 VAL A C 1
ATOM 802 O O . VAL A 1 107 ? -8.878 -0.781 10.003 1.00 96.50 107 VAL A O 1
ATOM 805 N N . ARG A 1 108 ? -9.638 1.140 10.875 1.00 95.94 108 ARG A N 1
ATOM 806 C CA . ARG A 1 108 ? -10.595 0.490 11.789 1.00 95.94 108 ARG A CA 1
ATOM 807 C C . ARG A 1 108 ? -11.648 -0.339 11.057 1.00 95.94 108 ARG A C 1
ATOM 809 O O . ARG A 1 108 ? -11.990 -1.417 11.532 1.00 95.94 108 ARG A O 1
ATOM 816 N N . GLN A 1 109 ? -12.139 0.124 9.906 1.00 96.12 109 GLN A N 1
ATOM 817 C CA . GLN A 1 109 ? -13.080 -0.652 9.089 1.00 96.12 109 GLN A CA 1
ATOM 818 C C . GLN A 1 109 ? -12.451 -1.951 8.569 1.00 96.12 109 GLN A C 1
ATOM 820 O O . GLN A 1 109 ? -13.120 -2.978 8.516 1.00 96.12 109 GLN A O 1
ATOM 825 N N . LEU A 1 110 ? -11.157 -1.935 8.242 1.00 97.44 110 LEU A N 1
ATOM 826 C CA . LEU A 1 110 ? -10.441 -3.112 7.744 1.00 97.44 110 LEU A CA 1
ATOM 827 C C . LEU A 1 110 ? -10.120 -4.158 8.825 1.00 97.44 110 LEU A C 1
ATOM 829 O O . LEU A 1 110 ? -9.750 -5.282 8.494 1.00 97.44 110 LEU A O 1
ATOM 833 N N . MET A 1 111 ? -10.285 -3.846 10.113 1.00 96.44 111 MET A N 1
ATOM 834 C CA . MET A 1 111 ? -10.053 -4.823 11.188 1.00 96.44 111 MET A CA 1
ATOM 835 C C . MET A 1 111 ? -11.056 -5.986 11.171 1.00 96.44 111 MET A C 1
ATOM 837 O O . MET A 1 111 ? -10.758 -7.058 11.693 1.00 96.44 111 MET A O 1
ATOM 841 N N . THR A 1 112 ? -12.227 -5.800 10.560 1.00 95.88 112 THR A N 1
ATOM 842 C CA . THR A 1 112 ? -13.266 -6.833 10.405 1.00 95.88 112 THR A CA 1
ATOM 843 C C . THR A 1 112 ? -13.349 -7.382 8.980 1.00 95.88 112 THR A C 1
ATOM 845 O O . THR A 1 112 ? -14.288 -8.104 8.648 1.00 95.88 112 THR A O 1
ATOM 848 N N . ASP A 1 113 ? -12.371 -7.053 8.133 1.00 97.56 113 ASP A N 1
ATOM 849 C CA . ASP A 1 113 ? -12.313 -7.491 6.743 1.00 97.56 113 ASP A CA 1
ATOM 850 C C . ASP A 1 113 ? -12.344 -9.024 6.627 1.00 97.56 113 ASP A C 1
ATOM 852 O O . ASP A 1 113 ? -11.797 -9.710 7.479 1.00 97.56 113 ASP A O 1
ATOM 856 N N . GLY A 1 114 ? -12.949 -9.596 5.582 1.00 95.50 114 GLY A N 1
ATOM 857 C CA . GLY A 1 114 ? -12.993 -11.052 5.389 1.00 95.50 114 GLY A CA 1
ATOM 858 C C . GLY A 1 114 ? -11.624 -11.716 5.164 1.00 95.50 114 GLY A C 1
ATOM 859 O O . GLY A 1 114 ? -11.462 -12.898 5.469 1.00 95.50 114 GLY A O 1
ATOM 860 N N . ASP A 1 115 ? -10.625 -10.973 4.686 1.00 95.44 115 ASP A N 1
ATOM 861 C CA . ASP A 1 115 ? -9.271 -11.475 4.429 1.00 95.44 115 ASP A CA 1
ATOM 862 C C . ASP A 1 115 ? -8.353 -11.261 5.636 1.00 95.44 115 ASP A C 1
ATOM 864 O O . ASP A 1 115 ? -8.110 -10.139 6.080 1.00 95.44 115 ASP A O 1
ATOM 868 N N . GLU A 1 116 ? -7.799 -12.360 6.146 1.00 95.56 116 GLU A N 1
ATOM 869 C CA . GLU A 1 116 ? -6.899 -12.356 7.301 1.00 95.56 116 GLU A CA 1
ATOM 870 C C . GLU A 1 116 ? -5.655 -11.486 7.087 1.00 95.56 116 GLU A C 1
ATOM 872 O O . GLU A 1 116 ? -5.212 -10.817 8.020 1.00 95.56 116 GLU A O 1
ATOM 877 N N . ARG A 1 117 ? -5.106 -11.426 5.864 1.00 94.88 117 ARG A N 1
ATOM 878 C CA . ARG A 1 117 ? -3.936 -10.575 5.588 1.00 94.88 117 ARG A CA 1
ATOM 879 C C . ARG A 1 117 ? -4.269 -9.105 5.795 1.00 94.88 117 ARG A C 1
ATOM 881 O O . ARG A 1 117 ? -3.476 -8.367 6.374 1.00 94.88 117 ARG A O 1
ATOM 888 N N . VAL A 1 118 ? -5.457 -8.703 5.347 1.00 97.38 118 VAL A N 1
ATOM 889 C CA . VAL A 1 118 ? -5.956 -7.336 5.499 1.00 97.38 118 VAL A CA 1
ATOM 890 C C . VAL A 1 118 ? -6.188 -7.027 6.971 1.00 97.38 118 VAL A C 1
ATOM 892 O O . VAL A 1 118 ? -5.684 -6.013 7.441 1.00 97.38 118 VAL A O 1
ATOM 895 N N . ARG A 1 119 ? -6.880 -7.903 7.714 1.00 97.38 119 ARG A N 1
ATOM 896 C CA . ARG A 1 119 ? -7.139 -7.694 9.150 1.00 97.38 119 ARG A CA 1
ATOM 897 C C . ARG A 1 119 ? -5.851 -7.542 9.950 1.00 97.38 119 ARG A C 1
ATOM 899 O O . ARG A 1 119 ? -5.711 -6.597 10.726 1.00 97.38 119 ARG A O 1
ATOM 906 N N . ARG A 1 120 ? -4.890 -8.445 9.735 1.00 96.62 120 ARG A N 1
ATOM 907 C CA . ARG A 1 120 ? -3.583 -8.399 10.400 1.00 96.62 120 ARG A CA 1
ATOM 908 C C . ARG A 1 120 ? -2.834 -7.114 10.063 1.00 96.62 120 ARG A C 1
ATOM 910 O O . ARG A 1 120 ? -2.297 -6.464 10.956 1.00 96.62 120 ARG A O 1
ATOM 917 N N . GLY A 1 121 ? -2.807 -6.741 8.787 1.00 96.88 121 GLY A N 1
ATOM 918 C CA . GLY A 1 121 ? -2.204 -5.490 8.347 1.00 96.88 121 GLY A CA 1
ATOM 919 C C . GLY A 1 121 ? -2.870 -4.262 8.959 1.00 96.88 121 GLY A C 1
ATOM 920 O O . GLY A 1 121 ? -2.179 -3.369 9.437 1.00 96.88 121 GLY A O 1
ATOM 921 N N . ALA A 1 122 ? -4.202 -4.245 9.019 1.00 97.19 122 ALA A N 1
ATOM 922 C CA . ALA A 1 122 ? -4.979 -3.170 9.619 1.00 97.19 122 ALA A CA 1
ATOM 923 C C . ALA A 1 122 ? -4.673 -2.997 11.113 1.00 97.19 122 ALA A C 1
ATOM 925 O O . ALA A 1 122 ? -4.504 -1.869 11.565 1.00 97.19 122 ALA A O 1
ATOM 926 N N . ALA A 1 123 ? -4.528 -4.089 11.869 1.00 96.19 123 ALA A N 1
ATOM 927 C CA . ALA A 1 123 ? -4.137 -4.016 13.276 1.00 96.19 123 ALA A CA 1
ATOM 928 C C . ALA A 1 123 ? -2.764 -3.337 13.455 1.00 96.19 123 ALA A C 1
ATOM 930 O O . ALA A 1 123 ? -2.642 -2.390 14.226 1.00 96.19 123 ALA A O 1
ATOM 931 N N . LEU A 1 124 ? -1.758 -3.745 12.674 1.00 94.94 124 LEU A N 1
ATOM 932 C CA . LEU A 1 124 ? -0.416 -3.144 12.725 1.00 94.94 124 LEU A CA 1
ATOM 933 C C . LEU A 1 124 ? -0.405 -1.680 12.260 1.00 94.94 124 LEU A C 1
ATOM 935 O O . LEU A 1 124 ? 0.336 -0.852 12.790 1.00 94.94 124 LEU A O 1
ATOM 939 N N . LEU A 1 125 ? -1.220 -1.353 11.257 1.00 95.06 125 LEU A N 1
ATOM 940 C CA . LEU A 1 125 ? -1.378 0.018 10.785 1.00 95.06 125 LEU A CA 1
ATOM 941 C C . LEU A 1 125 ? -2.059 0.904 11.822 1.00 95.06 125 LEU A C 1
ATOM 943 O O . LEU A 1 125 ? -1.701 2.072 11.914 1.00 95.06 125 LEU A O 1
ATOM 947 N N . ALA A 1 126 ? -3.011 0.388 12.601 1.00 93.94 126 ALA A N 1
ATOM 948 C CA . ALA A 1 126 ? -3.692 1.167 13.630 1.00 93.94 126 ALA A CA 1
ATOM 949 C C . ALA A 1 126 ? -2.697 1.683 14.680 1.00 93.94 126 ALA A C 1
ATOM 951 O O . ALA A 1 126 ? -2.701 2.876 14.991 1.00 93.94 126 ALA A O 1
ATOM 952 N N . ASP A 1 127 ? -1.791 0.814 15.136 1.00 90.50 127 ASP A N 1
ATOM 953 C CA . ASP A 1 127 ? -0.715 1.179 16.063 1.00 90.50 127 ASP A CA 1
ATOM 954 C C . ASP A 1 127 ? 0.206 2.244 15.455 1.00 90.50 127 ASP A C 1
ATOM 956 O O . ASP A 1 127 ? 0.575 3.226 16.106 1.00 90.50 127 ASP A O 1
ATOM 960 N N . ARG A 1 128 ? 0.547 2.089 14.169 1.00 90.50 128 ARG A N 1
ATOM 961 C CA . ARG A 1 128 ? 1.444 3.016 13.474 1.00 90.50 128 ARG A CA 1
ATOM 962 C C . ARG A 1 128 ? 0.802 4.379 13.210 1.00 90.50 128 ARG A C 1
ATOM 964 O O . ARG A 1 128 ? 1.439 5.398 13.455 1.00 90.50 128 ARG A O 1
ATOM 971 N N . VAL A 1 129 ? -0.458 4.416 12.777 1.00 89.94 129 VAL A N 1
ATOM 972 C CA . VAL A 1 129 ? -1.217 5.659 12.568 1.00 89.94 129 VAL A CA 1
ATOM 973 C C . VAL A 1 129 ? -1.389 6.412 13.884 1.00 89.94 129 VAL A C 1
ATOM 975 O O . VAL A 1 129 ? -1.252 7.632 13.900 1.00 89.94 129 VAL A O 1
ATOM 978 N N . ALA A 1 130 ? -1.630 5.713 14.997 1.00 86.06 130 ALA A N 1
ATOM 979 C CA . ALA A 1 130 ? -1.684 6.338 16.318 1.00 86.06 130 ALA A CA 1
ATOM 980 C C . ALA A 1 130 ? -0.338 6.968 16.721 1.00 86.06 130 ALA A C 1
ATOM 982 O O . ALA A 1 130 ? -0.327 8.036 17.329 1.00 86.06 130 ALA A O 1
ATOM 983 N N . ALA A 1 131 ? 0.786 6.341 16.355 1.00 83.94 131 ALA A N 1
ATOM 984 C CA . ALA A 1 131 ? 2.124 6.876 16.606 1.00 83.94 131 ALA A CA 1
ATOM 985 C C . ALA A 1 131 ? 2.476 8.091 15.724 1.00 83.94 131 ALA A C 1
ATOM 987 O O . ALA A 1 131 ? 3.176 8.987 16.190 1.00 83.94 131 ALA A O 1
ATOM 988 N N . ASP A 1 132 ? 1.996 8.125 14.477 1.00 79.50 132 ASP A N 1
ATOM 989 C CA . ASP A 1 132 ? 2.313 9.178 13.497 1.00 79.50 132 ASP A CA 1
ATOM 990 C C . ASP A 1 132 ? 1.291 10.335 13.481 1.00 79.50 132 ASP A C 1
ATOM 992 O O . ASP A 1 132 ? 1.501 11.338 12.799 1.00 79.50 132 ASP A O 1
ATOM 996 N N . SER A 1 133 ? 0.185 10.223 14.223 1.00 71.81 133 SER A N 1
ATOM 997 C CA . SER A 1 1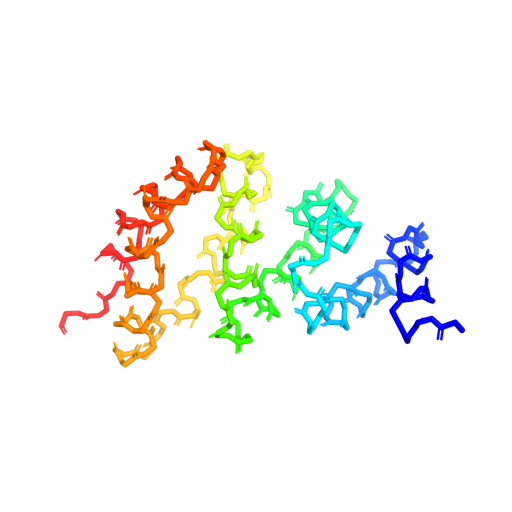33 ? -0.826 11.282 14.308 1.00 71.81 133 SER A CA 1
ATOM 998 C C . SER A 1 133 ? -0.314 12.471 15.136 1.00 71.81 133 SER A C 1
ATOM 1000 O O . SER A 1 133 ? 0.105 12.273 16.281 1.00 71.81 133 SER A O 1
ATOM 1002 N N . PRO A 1 134 ? -0.383 13.716 14.624 1.00 64.94 134 PRO A N 1
ATOM 1003 C CA . PRO A 1 134 ? -0.089 14.898 15.429 1.00 64.94 134 PRO A CA 1
ATOM 1004 C C . PRO A 1 134 ? -1.076 14.995 16.605 1.00 64.94 134 PRO A C 1
ATOM 1006 O O . PRO A 1 134 ? -2.278 14.779 16.427 1.00 64.94 134 PRO A O 1
ATOM 1009 N N . ARG A 1 135 ? -0.550 15.273 17.805 1.00 59.31 135 ARG A N 1
ATOM 1010 C CA . ARG A 1 135 ? -1.344 15.466 19.031 1.00 59.31 135 ARG A CA 1
ATOM 1011 C C . ARG A 1 135 ? -2.116 16.778 19.013 1.00 59.31 135 ARG A C 1
ATOM 1013 O O . ARG A 1 135 ? -1.542 17.779 18.531 1.00 59.31 135 ARG A O 1
#

Foldseek 3Di:
DPPLPVLLVQCPDPDLVSVLVSLLVLLVVFPPPSSLVSLLCQCAPPPDLSSNLSSLLSLLVVLDLRSLLSLLLNQVVQDPVNNVSNLVSLLVQQVDLVSLVSSLVSLVVQCPPPDPSSNNSSVVSNVSSVVSHDD

Sequence (135 aa):
MAAYEAWLAQARSALWFVRVRAGQELSFHAGRREVDAVLRQLLADPADATVVARTADALLRSRDCAALRVFAAAWPEAQPAHAGQLGAALAEACRAPEDARRLAAGVRQLMTDGDERVRRGAALLADRVAADSPR